Protein AF-A0A544STI3-F1 (afdb_monomer_lite)

InterPro domains:
  IPR018728 Domain of unknown function DUF2268 [PF10026] (21-73)

Radius of gyration: 13.29 Å; chains: 1; bounding box: 32×24×33 Å

Secondary structure (DSSP, 8-state):
---HHHHHHHHHHHHTT---HHHHHHHHT-BGGGTB-TTHHHHHHHHHHHHHHHH-TT--HHHHTTS-HHHHHHTSTTGGGG-

Structure (mmCIF, N/CA/C/O backbone):
data_AF-A0A544STI3-F1
#
_entry.id   AF-A0A544STI3-F1
#
loop_
_atom_site.group_PDB
_atom_site.id
_atom_site.type_symbol
_atom_site.label_atom_id
_atom_site.label_alt_id
_atom_site.label_comp_id
_atom_site.label_asym_id
_atom_site.label_entity_id
_atom_site.label_seq_id
_atom_site.pdbx_PDB_ins_code
_atom_site.Cartn_x
_atom_site.Cartn_y
_atom_site.Cartn_z
_atom_site.occupancy
_atom_site.B_iso_or_equiv
_atom_site.auth_seq_id
_atom_site.auth_comp_id
_atom_site.auth_asym_id
_atom_site.auth_atom_id
_atom_site.pdbx_PDB_model_num
ATOM 1 N N . MET A 1 1 ? -0.765 -14.613 -17.457 1.00 45.94 1 MET A N 1
ATOM 2 C CA . MET A 1 1 ? -0.291 -13.271 -17.077 1.00 45.94 1 MET A CA 1
ATOM 3 C C . MET A 1 1 ? -1.000 -12.953 -15.778 1.00 45.94 1 MET A C 1
ATOM 5 O O . MET A 1 1 ? -2.201 -12.720 -15.808 1.00 45.94 1 MET A O 1
ATOM 9 N N . PHE A 1 2 ? -0.329 -13.146 -14.643 1.00 55.53 2 PHE A N 1
ATOM 10 C CA . PHE A 1 2 ? -0.890 -12.705 -13.369 1.00 55.53 2 PHE A CA 1
ATOM 11 C C . PHE A 1 2 ? -0.870 -11.170 -13.391 1.00 55.53 2 PHE A C 1
ATOM 13 O O . PHE A 1 2 ? 0.074 -10.590 -13.924 1.00 55.53 2 PHE A O 1
ATOM 20 N N . GLY A 1 3 ? -1.963 -10.527 -12.974 1.00 84.44 3 GLY A N 1
ATOM 21 C CA . GLY A 1 3 ? -2.084 -9.070 -13.053 1.00 84.44 3 GLY A CA 1
ATOM 22 C C . GLY A 1 3 ? -1.026 -8.366 -12.201 1.00 84.44 3 GLY A C 1
ATOM 23 O O . GLY A 1 3 ? -0.479 -8.970 -11.285 1.00 84.44 3 GLY A O 1
ATOM 24 N N . GLU A 1 4 ? -0.779 -7.086 -12.483 1.00 90.44 4 GLU A N 1
ATOM 25 C CA . GLU A 1 4 ? 0.139 -6.197 -11.748 1.00 90.44 4 GLU A CA 1
ATOM 26 C C . GLU A 1 4 ? 0.186 -6.460 -10.230 1.00 90.44 4 GLU A C 1
ATOM 28 O O . GLU A 1 4 ? 1.265 -6.629 -9.668 1.00 90.44 4 GLU A O 1
ATOM 33 N N . GLU A 1 5 ? -0.979 -6.544 -9.576 1.00 92.44 5 GLU A N 1
ATOM 34 C CA . GLU A 1 5 ? -1.101 -6.782 -8.131 1.00 92.44 5 GLU A CA 1
ATOM 35 C C . GLU A 1 5 ? -0.360 -8.049 -7.683 1.00 92.44 5 GLU A C 1
ATOM 37 O O . GLU A 1 5 ? 0.385 -8.015 -6.709 1.00 92.44 5 GLU A O 1
ATOM 42 N N . ALA A 1 6 ? -0.485 -9.150 -8.425 1.00 94.44 6 ALA A N 1
ATOM 43 C CA . ALA A 1 6 ? 0.184 -10.403 -8.093 1.00 94.44 6 ALA A CA 1
ATOM 44 C C . ALA A 1 6 ? 1.713 -10.289 -8.201 1.00 94.44 6 ALA A C 1
ATOM 46 O O . ALA A 1 6 ? 2.421 -10.792 -7.331 1.00 94.44 6 ALA A O 1
ATOM 47 N N . ASN A 1 7 ? 2.223 -9.584 -9.218 1.00 95.12 7 ASN A N 1
ATOM 48 C CA . ASN A 1 7 ? 3.666 -9.386 -9.402 1.00 95.12 7 ASN A CA 1
ATOM 49 C C . ASN A 1 7 ? 4.259 -8.524 -8.274 1.00 95.12 7 ASN A C 1
ATOM 51 O O . ASN A 1 7 ? 5.375 -8.764 -7.811 1.00 95.12 7 ASN A O 1
ATOM 55 N N . VAL A 1 8 ? 3.506 -7.521 -7.813 1.00 95.19 8 VAL A N 1
ATOM 56 C CA . VAL A 1 8 ? 3.908 -6.660 -6.692 1.00 95.19 8 VAL A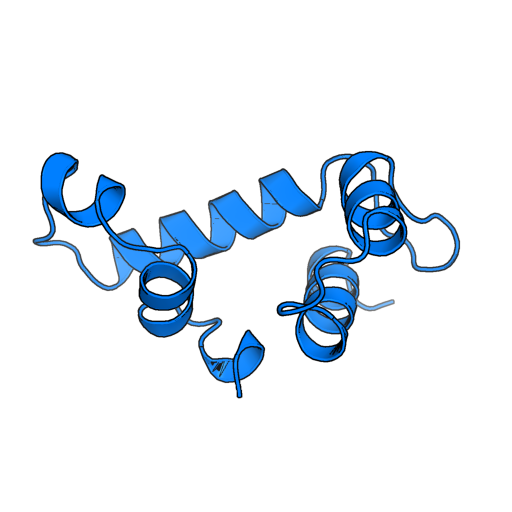 CA 1
ATOM 57 C C . VAL A 1 8 ? 3.876 -7.434 -5.376 1.00 95.19 8 VAL A C 1
ATOM 59 O O . VAL A 1 8 ? 4.820 -7.336 -4.594 1.00 95.19 8 VAL A O 1
ATOM 62 N N . LEU A 1 9 ? 2.832 -8.232 -5.139 1.00 95.00 9 LEU A N 1
ATOM 63 C CA . LEU A 1 9 ? 2.719 -9.071 -3.943 1.00 95.00 9 LEU A CA 1
ATOM 64 C C . LEU A 1 9 ? 3.823 -10.132 -3.873 1.00 95.00 9 LEU A C 1
ATOM 66 O O . LEU A 1 9 ? 4.347 -10.373 -2.790 1.00 95.00 9 LEU A O 1
ATOM 70 N N . GLU A 1 10 ? 4.227 -10.715 -5.003 1.00 94.56 10 GLU A N 1
ATOM 71 C CA . GLU A 1 10 ? 5.387 -11.61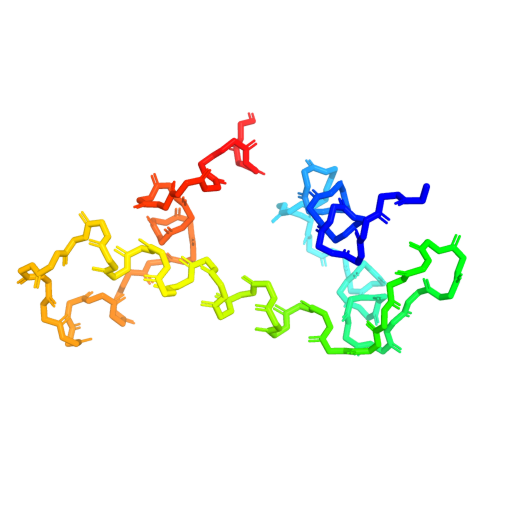4 -5.065 1.00 94.56 10 GLU A CA 1
ATOM 72 C C . GLU A 1 10 ? 6.696 -10.884 -4.714 1.00 94.56 10 GLU A C 1
ATOM 74 O O . GLU A 1 10 ? 7.513 -11.391 -3.947 1.00 94.56 10 GLU A O 1
ATOM 79 N N . GLU A 1 11 ? 6.916 -9.667 -5.226 1.00 93.88 11 GLU A N 1
ATOM 80 C CA . GLU A 1 11 ? 8.107 -8.886 -4.860 1.00 93.88 11 GLU A CA 1
ATOM 81 C C . GLU A 1 11 ? 8.128 -8.561 -3.357 1.00 93.88 11 GLU A C 1
ATOM 83 O O . GLU A 1 11 ? 9.189 -8.629 -2.728 1.00 93.88 11 GLU A O 1
ATOM 88 N N . LEU A 1 12 ? 6.963 -8.236 -2.783 1.00 93.31 12 LEU A N 1
ATOM 89 C CA . LEU A 1 12 ? 6.801 -7.934 -1.362 1.00 93.31 12 LEU A CA 1
ATOM 90 C C . LEU A 1 12 ? 6.921 -9.171 -0.469 1.00 93.31 12 LEU A C 1
ATOM 92 O O . LEU A 1 12 ? 7.488 -9.051 0.609 1.00 93.31 12 LEU A O 1
ATOM 96 N N . SER A 1 13 ? 6.462 -10.351 -0.881 1.00 93.19 13 SER A N 1
ATOM 97 C CA . SER A 1 13 ? 6.657 -11.564 -0.074 1.00 93.19 13 SER A CA 1
ATOM 98 C C . SER A 1 13 ? 8.134 -11.960 -0.003 1.00 93.19 13 SER A C 1
ATOM 100 O O . SER A 1 13 ? 8.621 -12.393 1.036 1.00 93.19 13 SER A O 1
ATOM 102 N N . LEU A 1 14 ? 8.884 -11.735 -1.085 1.00 93.25 14 LEU A N 1
ATOM 103 C CA . LEU A 1 14 ? 10.318 -12.020 -1.136 1.00 93.25 14 LEU A CA 1
ATOM 104 C C . LEU A 1 14 ? 11.169 -10.967 -0.412 1.00 93.25 14 LEU A C 1
ATOM 106 O O . LEU A 1 14 ? 12.255 -11.285 0.074 1.00 93.25 14 LEU A O 1
ATOM 110 N N . ASN A 1 15 ? 10.721 -9.707 -0.375 1.00 92.44 15 ASN A N 1
ATOM 111 C CA . ASN A 1 15 ? 11.566 -8.580 0.033 1.00 92.44 1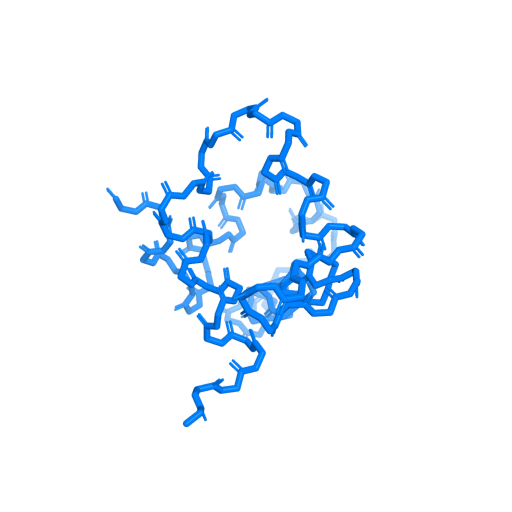5 ASN A CA 1
ATOM 112 C C . ASN A 1 15 ? 10.903 -7.574 0.985 1.00 92.44 15 ASN A C 1
ATOM 114 O O . ASN A 1 15 ? 11.488 -6.525 1.247 1.00 92.44 15 ASN A O 1
ATOM 118 N N . GLY A 1 16 ? 9.714 -7.843 1.517 1.00 86.62 16 GLY A N 1
ATOM 119 C CA . GLY A 1 16 ? 8.895 -6.867 2.251 1.00 86.62 16 GLY A CA 1
ATOM 120 C C . GLY A 1 16 ? 9.502 -6.365 3.561 1.00 86.62 16 GLY A C 1
ATOM 121 O O . GLY A 1 16 ? 9.038 -5.373 4.116 1.00 86.62 16 GLY A O 1
ATOM 122 N N . GLN A 1 17 ? 10.547 -7.026 4.062 1.00 87.62 17 GLN A N 1
ATOM 123 C CA . GLN A 1 17 ? 11.339 -6.595 5.222 1.00 87.62 17 GLN A CA 1
ATOM 124 C C . GLN A 1 17 ? 12.734 -6.068 4.839 1.00 87.62 17 GLN A C 1
ATOM 126 O O . GLN A 1 17 ? 13.547 -5.746 5.705 1.00 87.62 17 GLN A O 1
ATOM 131 N N . SER A 1 18 ? 13.036 -5.982 3.544 1.00 90.06 18 SER A N 1
ATOM 132 C CA . SER A 1 18 ? 14.313 -5.494 3.037 1.00 90.06 18 SER A CA 1
ATOM 133 C C . SER A 1 18 ? 14.423 -3.978 3.179 1.00 90.06 18 SER A C 1
ATOM 135 O O . SER A 1 18 ? 13.519 -3.235 2.810 1.00 90.06 18 SER A O 1
ATOM 137 N N . MET A 1 19 ? 15.583 -3.507 3.635 1.00 90.75 19 MET A N 1
ATOM 138 C CA . MET A 1 19 ? 15.949 -2.083 3.616 1.00 90.75 19 MET A CA 1
ATOM 139 C C . MET A 1 19 ? 16.710 -1.692 2.337 1.00 90.75 19 MET A C 1
ATOM 141 O O . MET A 1 19 ? 17.343 -0.639 2.275 1.00 90.75 19 MET A O 1
ATOM 145 N N . ASN A 1 20 ? 16.716 -2.553 1.316 1.00 94.69 20 ASN A N 1
ATOM 146 C CA . ASN A 1 20 ? 17.457 -2.308 0.085 1.00 94.69 20 ASN A CA 1
ATOM 147 C C . ASN A 1 20 ? 16.746 -1.267 -0.794 1.00 94.69 20 ASN A C 1
ATOM 149 O O . ASN A 1 20 ? 15.677 -1.528 -1.350 1.00 94.69 20 ASN A O 1
ATOM 153 N N . PHE A 1 21 ? 17.393 -0.118 -0.989 1.00 93.62 21 PHE A N 1
ATOM 154 C CA . PHE A 1 21 ? 16.852 0.974 -1.799 1.00 93.62 21 PHE A CA 1
ATOM 155 C C . PHE A 1 21 ? 16.570 0.572 -3.257 1.00 93.62 21 PHE A C 1
ATOM 157 O O . PHE A 1 21 ? 15.631 1.079 -3.856 1.00 93.62 21 PHE A O 1
ATOM 164 N N . VAL A 1 22 ? 17.320 -0.379 -3.828 1.00 95.25 22 VAL A N 1
ATOM 165 C CA . VAL A 1 22 ? 17.114 -0.838 -5.213 1.00 95.25 22 VAL A CA 1
ATOM 166 C C . VAL A 1 22 ? 15.787 -1.582 -5.357 1.00 95.25 22 VAL A C 1
ATOM 168 O O . VAL A 1 22 ? 15.160 -1.538 -6.414 1.00 95.25 22 VAL A O 1
ATOM 171 N N . ILE A 1 23 ? 15.359 -2.290 -4.311 1.00 93.44 23 ILE A N 1
ATOM 172 C CA . ILE A 1 23 ? 14.056 -2.965 -4.297 1.00 93.44 23 ILE A CA 1
ATOM 173 C C . ILE A 1 23 ? 12.943 -1.918 -4.209 1.00 93.44 23 ILE A C 1
ATOM 175 O O . ILE A 1 23 ? 11.987 -1.982 -4.978 1.00 93.44 23 ILE A O 1
ATOM 179 N N . TYR A 1 24 ? 13.111 -0.911 -3.351 1.00 93.62 24 TYR A N 1
ATOM 180 C CA . TYR A 1 24 ? 12.188 0.220 -3.261 1.00 93.62 24 TYR A CA 1
ATOM 181 C C . TYR A 1 24 ? 12.047 0.965 -4.602 1.00 93.62 24 TYR A C 1
ATOM 183 O O . TYR A 1 24 ? 10.932 1.139 -5.093 1.00 93.62 24 TYR A O 1
ATOM 191 N N . ASP A 1 25 ? 13.162 1.311 -5.252 1.00 96.31 25 ASP A N 1
ATOM 192 C CA . ASP A 1 25 ? 13.176 2.013 -6.542 1.00 96.31 25 ASP A CA 1
ATOM 193 C C . ASP A 1 25 ? 12.443 1.237 -7.640 1.00 96.31 25 ASP A C 1
ATOM 195 O O . ASP A 1 25 ? 11.734 1.830 -8.449 1.00 96.31 25 ASP A O 1
ATOM 199 N N . LYS A 1 26 ? 12.550 -0.096 -7.655 1.00 96.12 26 LYS A N 1
ATOM 200 C CA . LYS A 1 26 ? 11.822 -0.948 -8.610 1.00 96.12 26 LYS A CA 1
ATOM 201 C C . LYS A 1 26 ? 10.307 -0.920 -8.417 1.00 96.12 26 LYS A C 1
ATOM 203 O O . LYS A 1 26 ? 9.583 -1.174 -9.373 1.00 96.12 26 LYS A O 1
ATOM 208 N N . LEU A 1 27 ? 9.821 -0.632 -7.212 1.00 95.38 27 LEU A N 1
ATOM 209 C CA . LEU A 1 27 ? 8.388 -0.506 -6.937 1.00 95.38 27 LEU A CA 1
ATOM 210 C C . LEU A 1 27 ? 7.883 0.934 -7.142 1.00 95.38 27 LEU A C 1
ATOM 212 O O . LEU A 1 27 ? 6.718 1.125 -7.491 1.00 95.38 27 LEU A O 1
ATOM 216 N N . VAL A 1 28 ? 8.753 1.937 -6.964 1.00 96.25 28 VAL A N 1
ATOM 217 C CA . VAL A 1 28 ? 8.444 3.364 -7.180 1.00 96.25 28 VAL A CA 1
ATOM 218 C C . VAL A 1 28 ? 8.537 3.751 -8.649 1.00 96.25 28 VAL A C 1
ATOM 220 O O . VAL A 1 28 ? 7.602 4.320 -9.200 1.00 96.25 28 VAL A O 1
ATOM 223 N N . TYR A 1 29 ? 9.650 3.4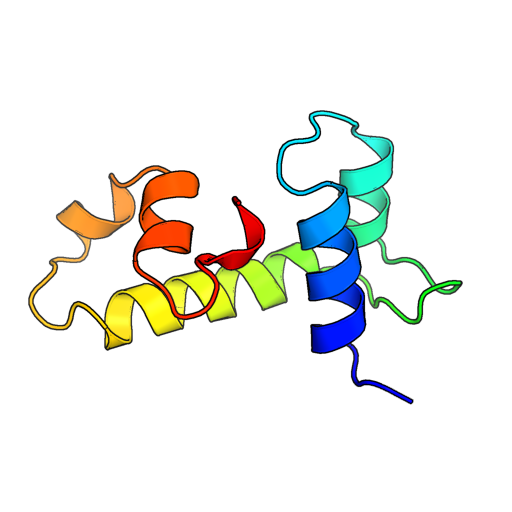46 -9.308 1.00 97.62 29 TYR A N 1
ATOM 224 C CA . TYR A 1 29 ? 9.872 3.788 -10.715 1.00 97.62 29 TYR A CA 1
ATOM 225 C C . TYR A 1 29 ? 9.393 2.690 -11.665 1.00 97.62 29 TYR A C 1
ATOM 227 O O . TYR A 1 29 ? 9.261 2.930 -12.864 1.00 97.62 29 TYR A O 1
ATOM 235 N N . GLY A 1 30 ? 9.047 1.521 -11.127 1.00 96.38 30 GLY A N 1
ATOM 236 C CA . GLY A 1 30 ? 8.575 0.369 -11.881 1.00 96.38 30 GLY A CA 1
ATOM 237 C C . GLY A 1 30 ? 9.699 -0.595 -12.253 1.00 96.38 30 GLY A C 1
ATOM 238 O O . GLY A 1 30 ? 10.895 -0.290 -12.204 1.00 96.38 30 GLY A O 1
ATOM 239 N N . ASN A 1 31 ? 9.295 -1.797 -12.640 1.00 96.44 31 ASN A N 1
ATOM 240 C CA . ASN A 1 31 ? 10.175 -2.867 -13.071 1.00 96.44 31 ASN A CA 1
ATOM 241 C C . ASN A 1 31 ? 9.575 -3.553 -14.308 1.00 96.44 31 ASN A C 1
ATOM 243 O O . ASN A 1 31 ? 8.834 -4.531 -14.176 1.00 96.44 31 ASN A O 1
ATOM 247 N N . PRO A 1 32 ? 9.936 -3.094 -15.522 1.00 93.75 32 PRO A N 1
ATOM 248 C CA . PRO A 1 32 ? 9.409 -3.647 -16.769 1.00 93.75 32 PRO A CA 1
ATOM 249 C C . PRO A 1 32 ? 9.695 -5.142 -16.950 1.00 93.75 32 PRO A C 1
ATOM 251 O O . PRO A 1 32 ? 8.947 -5.837 -17.625 1.00 93.75 32 PRO A O 1
ATOM 254 N N . ARG A 1 33 ? 10.764 -5.669 -16.329 1.00 94.06 33 ARG A N 1
ATOM 255 C CA . ARG A 1 33 ? 11.101 -7.102 -16.408 1.00 94.06 33 ARG A CA 1
ATOM 256 C C . ARG A 1 33 ? 10.131 -7.987 -15.629 1.00 94.06 33 ARG A C 1
ATOM 258 O O . ARG A 1 33 ? 10.068 -9.178 -15.906 1.00 94.06 33 ARG A O 1
ATOM 265 N N . LYS A 1 34 ? 9.436 -7.417 -14.645 1.00 93.94 34 LYS A N 1
ATOM 266 C CA . LYS A 1 34 ? 8.438 -8.099 -13.813 1.00 93.94 34 LYS A CA 1
ATOM 267 C C . LYS A 1 34 ? 7.016 -7.603 -14.080 1.00 93.94 34 LYS A C 1
ATOM 269 O O . LYS A 1 34 ? 6.125 -7.935 -13.315 1.00 93.94 34 LYS A O 1
ATOM 274 N N . ASP A 1 35 ? 6.817 -6.804 -15.131 1.00 95.12 35 ASP A N 1
ATOM 275 C CA . ASP A 1 35 ? 5.520 -6.194 -15.441 1.00 95.12 35 ASP A CA 1
ATOM 276 C C . ASP A 1 35 ? 4.928 -5.434 -14.233 1.00 95.12 35 ASP A C 1
ATOM 278 O O . ASP A 1 35 ? 3.764 -5.585 -13.868 1.00 95.12 35 ASP A O 1
ATOM 282 N N . ILE A 1 36 ? 5.787 -4.658 -13.557 1.00 96.31 36 ILE A N 1
ATOM 283 C CA . ILE A 1 36 ? 5.423 -3.783 -12.436 1.00 96.31 36 ILE A CA 1
ATOM 284 C C . ILE A 1 36 ? 5.475 -2.333 -12.938 1.00 96.31 36 ILE A C 1
ATOM 286 O O . ILE A 1 36 ? 6.568 -1.842 -13.244 1.00 96.31 36 ILE A O 1
ATOM 290 N N . PRO A 1 37 ? 4.338 -1.626 -13.031 1.00 96.38 37 PRO A N 1
ATOM 291 C CA . PRO A 1 37 ? 4.294 -0.206 -13.356 1.00 96.38 37 PRO A CA 1
ATOM 292 C C . PRO A 1 37 ? 4.920 0.668 -12.263 1.00 96.38 37 PRO A C 1
ATOM 294 O O . PRO A 1 37 ? 5.094 0.253 -11.114 1.00 96.38 37 PRO A O 1
ATOM 297 N N . SER A 1 38 ? 5.230 1.916 -12.605 1.00 96.75 38 SER A N 1
ATOM 298 C CA . SER A 1 38 ? 5.651 2.919 -11.624 1.00 96.75 38 SER A CA 1
ATOM 299 C C . SER A 1 38 ? 4.554 3.171 -10.579 1.00 96.75 38 SER A C 1
ATOM 301 O O . SER A 1 38 ? 3.365 3.063 -10.872 1.00 96.75 38 SER A O 1
ATOM 303 N N . PHE A 1 39 ? 4.962 3.538 -9.365 1.00 96.31 39 PHE A N 1
ATOM 304 C CA . PHE A 1 39 ? 4.114 3.826 -8.202 1.00 96.31 39 PHE A CA 1
ATOM 305 C C . PHE A 1 39 ? 3.276 2.643 -7.698 1.00 96.31 39 PHE A C 1
ATOM 307 O O . PHE A 1 39 ? 2.335 2.825 -6.919 1.00 96.31 39 PHE A O 1
ATOM 314 N N . SER A 1 40 ? 3.651 1.420 -8.076 1.00 95.94 40 SER A N 1
ATOM 315 C CA . SER A 1 40 ? 3.001 0.197 -7.602 1.00 95.94 40 SER A CA 1
ATOM 316 C C . SER A 1 40 ? 3.069 0.049 -6.080 1.00 95.94 40 SER A C 1
ATOM 318 O O . SER A 1 40 ? 2.132 -0.465 -5.473 1.00 95.94 40 SER A O 1
ATOM 320 N N . ASN A 1 41 ? 4.129 0.559 -5.438 1.00 94.19 41 ASN A N 1
ATOM 321 C CA . ASN A 1 41 ? 4.229 0.622 -3.975 1.00 94.19 41 ASN A CA 1
ATOM 322 C C . ASN A 1 41 ? 3.101 1.452 -3.333 1.00 94.19 41 ASN A C 1
ATOM 324 O O . ASN A 1 41 ? 2.557 1.054 -2.305 1.00 94.19 41 ASN A O 1
ATOM 328 N N . TYR A 1 42 ? 2.735 2.590 -3.928 1.00 95.75 42 TYR A N 1
ATOM 329 C CA . TYR A 1 42 ? 1.649 3.430 -3.421 1.00 95.75 42 TYR A CA 1
ATOM 330 C C . TYR A 1 42 ? 0.294 2.761 -3.628 1.00 95.75 42 TYR A C 1
ATOM 332 O O . TYR A 1 42 ? -0.533 2.767 -2.719 1.00 95.75 42 TYR A O 1
ATOM 340 N N . LYS A 1 43 ? 0.086 2.146 -4.797 1.00 96.25 43 LYS A N 1
ATOM 341 C CA . LYS A 1 43 ? -1.154 1.431 -5.111 1.00 96.25 43 LYS A CA 1
ATOM 342 C C . LYS A 1 43 ? -1.391 0.259 -4.160 1.00 96.25 43 LYS A C 1
ATOM 344 O O . LYS A 1 43 ? -2.463 0.173 -3.567 1.00 96.25 43 LYS A O 1
ATOM 349 N N . ILE A 1 44 ? -0.391 -0.602 -3.962 1.00 95.94 44 ILE A N 1
ATOM 350 C CA . ILE A 1 44 ? -0.538 -1.752 -3.062 1.00 95.94 44 ILE A CA 1
ATOM 351 C C . ILE A 1 44 ? -0.629 -1.312 -1.597 1.00 95.94 44 ILE A C 1
ATOM 353 O O . ILE A 1 44 ? -1.431 -1.857 -0.845 1.00 95.94 44 ILE A O 1
ATOM 357 N N . GLY A 1 45 ? 0.117 -0.274 -1.198 1.00 95.94 45 GLY A N 1
ATOM 358 C CA . GLY A 1 45 ? 0.015 0.317 0.137 1.00 95.94 45 GLY A CA 1
ATOM 359 C C . GLY A 1 45 ? -1.393 0.837 0.429 1.00 95.94 45 GLY A C 1
ATOM 360 O O . GLY A 1 45 ? -1.945 0.544 1.485 1.00 95.94 45 GLY A O 1
ATOM 361 N N . TYR A 1 46 ? -2.010 1.521 -0.538 1.00 97.44 46 TYR A N 1
ATOM 362 C CA . TYR A 1 46 ? -3.407 1.947 -0.462 1.00 97.44 46 TYR A CA 1
ATOM 363 C C . TYR A 1 46 ? -4.360 0.757 -0.297 1.00 97.44 46 TYR A C 1
ATOM 365 O O . TYR A 1 46 ? -5.170 0.764 0.623 1.00 97.44 46 TYR A O 1
ATOM 373 N N . GLN A 1 47 ? -4.227 -0.289 -1.121 1.00 97.31 47 GLN A N 1
ATOM 374 C CA . GLN A 1 47 ? -5.083 -1.481 -1.037 1.00 97.31 47 GLN A CA 1
ATOM 375 C C . GLN A 1 47 ? -4.946 -2.211 0.311 1.00 97.31 47 GLN A C 1
ATOM 377 O O . GLN A 1 47 ? -5.934 -2.720 0.842 1.00 97.31 47 GLN A O 1
ATOM 382 N N . ILE A 1 48 ? -3.732 -2.272 0.869 1.00 97.44 48 ILE A N 1
ATOM 383 C CA . ILE A 1 48 ? -3.472 -2.833 2.202 1.00 97.44 48 ILE A CA 1
ATOM 384 C C . ILE A 1 48 ? -4.164 -1.984 3.276 1.00 97.44 48 ILE A C 1
ATOM 386 O O . ILE A 1 48 ? -4.853 -2.531 4.137 1.00 97.44 48 ILE A O 1
ATOM 390 N N . THR A 1 49 ? -4.003 -0.658 3.227 1.00 97.75 49 THR A N 1
ATOM 391 C CA . THR A 1 49 ? -4.608 0.259 4.202 1.00 97.75 49 THR A CA 1
ATOM 392 C C . THR A 1 49 ? -6.134 0.279 4.115 1.00 97.75 49 THR A C 1
ATOM 394 O O . THR A 1 49 ? -6.777 0.232 5.160 1.00 97.75 49 THR A O 1
ATOM 397 N N . GLU A 1 50 ? -6.724 0.298 2.915 1.00 98.00 50 GLU A N 1
ATOM 398 C CA . GLU A 1 50 ? -8.181 0.191 2.749 1.00 98.00 50 GLU A CA 1
ATOM 399 C C . GLU A 1 50 ? -8.700 -1.092 3.379 1.00 98.00 50 GLU A C 1
ATOM 401 O O . GLU A 1 50 ? -9.580 -1.041 4.234 1.00 98.00 50 GLU A O 1
ATOM 406 N N . ASN A 1 51 ? -8.100 -2.234 3.039 1.00 98.06 51 ASN A N 1
ATOM 407 C CA . ASN A 1 51 ? -8.574 -3.499 3.574 1.00 98.06 51 ASN A CA 1
ATOM 408 C C . ASN A 1 51 ? -8.396 -3.602 5.097 1.00 98.06 51 ASN A C 1
ATOM 410 O O . ASN A 1 51 ? -9.238 -4.176 5.784 1.00 98.06 51 ASN A O 1
ATOM 414 N N . PHE A 1 52 ? -7.327 -3.018 5.644 1.00 98.31 52 PHE A N 1
ATOM 415 C CA . PHE A 1 52 ? -7.173 -2.883 7.088 1.00 98.31 52 PHE A CA 1
ATOM 416 C C . PHE A 1 52 ? -8.342 -2.094 7.707 1.00 98.31 52 PHE A C 1
ATOM 418 O O . PHE A 1 52 ? -8.899 -2.529 8.712 1.00 98.31 52 PHE A O 1
ATOM 425 N N . ILE A 1 53 ? -8.739 -0.961 7.120 1.00 98.00 53 ILE A N 1
ATOM 426 C CA . ILE A 1 53 ? -9.852 -0.138 7.623 1.00 98.00 53 ILE A CA 1
ATOM 427 C C . ILE A 1 53 ? -11.187 -0.889 7.498 1.00 98.00 53 ILE A C 1
ATOM 429 O O . ILE A 1 53 ? -11.958 -0.912 8.454 1.00 98.00 53 ILE A O 1
ATOM 433 N N . GLU A 1 54 ? -11.435 -1.559 6.369 1.00 97.69 54 GLU A N 1
ATOM 434 C CA . GLU A 1 54 ? -12.633 -2.386 6.148 1.00 97.69 54 GLU A CA 1
ATOM 435 C C . GLU A 1 54 ? -12.770 -3.508 7.189 1.00 97.69 54 GLU A C 1
ATOM 437 O O . GLU A 1 54 ? -13.869 -3.779 7.673 1.00 97.69 54 GLU A O 1
ATOM 442 N N . ASN A 1 55 ? -11.654 -4.136 7.573 1.00 97.06 55 ASN A N 1
ATOM 443 C CA . ASN A 1 55 ? -11.632 -5.198 8.582 1.00 97.06 55 ASN A CA 1
ATOM 444 C C . ASN A 1 55 ? -11.739 -4.672 10.025 1.00 97.06 55 ASN A C 1
ATOM 446 O O . ASN A 1 55 ? -11.925 -5.463 10.950 1.00 97.06 55 ASN A O 1
ATOM 450 N N . ASN A 1 56 ? -11.596 -3.362 10.239 1.00 96.44 56 ASN A N 1
ATOM 451 C CA . ASN A 1 56 ? -11.593 -2.727 11.556 1.00 96.44 56 ASN A CA 1
ATOM 452 C C . ASN A 1 56 ? -12.544 -1.511 11.563 1.00 96.44 56 ASN A C 1
ATOM 454 O O . ASN A 1 56 ? -12.087 -0.398 11.808 1.00 96.44 56 ASN A O 1
ATOM 458 N N . PRO A 1 57 ? -13.858 -1.680 11.312 1.00 96.25 57 PRO A N 1
ATOM 459 C CA . PRO A 1 57 ? -14.777 -0.564 11.047 1.00 96.25 57 PRO A CA 1
ATOM 460 C C . PRO A 1 57 ? -14.927 0.431 12.209 1.00 96.25 57 PRO A C 1
ATOM 462 O O . PRO A 1 57 ? -15.266 1.590 11.982 1.00 96.25 57 PRO A O 1
ATOM 465 N N . ASP A 1 58 ? -14.650 -0.002 13.441 1.00 97.75 58 ASP A N 1
ATOM 466 C CA . ASP A 1 58 ? -14.742 0.837 14.640 1.00 97.75 58 ASP A CA 1
ATOM 467 C C . ASP A 1 58 ? -13.456 1.633 14.928 1.00 97.75 58 ASP A C 1
ATOM 469 O O . ASP A 1 58 ? -13.430 2.453 15.850 1.00 97.75 58 ASP A O 1
ATOM 473 N N . ILE A 1 59 ? -12.371 1.406 14.174 1.00 97.00 59 ILE A N 1
ATOM 474 C CA . ILE A 1 59 ? -11.110 2.110 14.408 1.00 97.00 59 ILE A CA 1
ATOM 475 C C . ILE A 1 59 ? -11.210 3.565 13.954 1.00 97.00 59 ILE A C 1
ATOM 477 O O . ILE A 1 59 ? -11.557 3.874 12.811 1.00 97.00 59 ILE A O 1
ATOM 481 N N . SER A 1 60 ? -10.854 4.498 14.834 1.00 97.62 60 SER A N 1
ATOM 482 C CA . SER A 1 60 ? -10.840 5.906 14.446 1.00 97.62 60 SER A CA 1
ATOM 483 C C . SER A 1 60 ? -9.676 6.222 13.500 1.00 97.62 60 SER A C 1
ATOM 485 O O . SER A 1 60 ? -8.634 5.558 13.501 1.00 97.62 60 SER A O 1
ATOM 487 N N . THR A 1 61 ? -9.801 7.315 12.738 1.00 96.50 61 THR A N 1
ATOM 488 C CA . THR A 1 61 ? -8.703 7.820 11.897 1.00 96.50 61 THR A CA 1
ATOM 489 C C . THR A 1 61 ? -7.427 8.064 12.699 1.00 96.50 61 THR A C 1
ATOM 491 O O . THR A 1 61 ? -6.328 7.746 12.248 1.00 96.50 61 THR A O 1
ATOM 494 N N . LEU A 1 62 ? -7.562 8.599 13.915 1.00 97.69 62 LEU A N 1
ATOM 495 C CA . LEU A 1 62 ? -6.423 8.875 14.787 1.00 97.69 62 LEU A CA 1
ATOM 496 C C . LEU A 1 62 ? -5.732 7.591 15.258 1.00 97.69 62 LEU A C 1
ATOM 498 O O . LEU A 1 62 ? -4.521 7.587 15.463 1.00 97.69 62 LEU A O 1
ATOM 502 N N . GLU A 1 63 ? -6.488 6.519 15.472 1.00 97.88 63 GLU A N 1
ATOM 503 C CA . GLU A 1 63 ? -5.935 5.258 15.957 1.00 9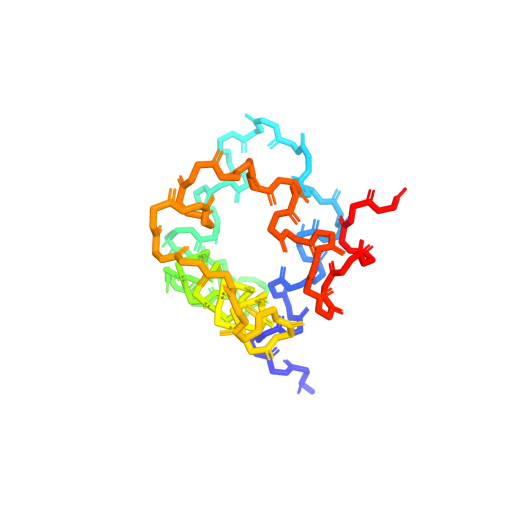7.88 63 GLU A CA 1
ATOM 504 C C . GLU A 1 63 ? -5.216 4.487 14.858 1.00 97.88 63 GLU A C 1
ATOM 506 O O . GLU A 1 63 ? -4.082 4.060 15.077 1.00 97.88 63 GLU A O 1
ATOM 511 N N . TRP A 1 64 ? -5.812 4.329 13.670 1.00 96.38 64 TRP A N 1
ATOM 512 C CA . TRP A 1 64 ? -5.153 3.551 12.616 1.00 96.38 64 TRP A CA 1
ATOM 513 C C . TRP A 1 64 ? -3.911 4.254 12.064 1.00 96.38 64 TRP A C 1
ATOM 515 O O . TRP A 1 64 ? -2.921 3.591 11.772 1.00 96.38 64 TRP A O 1
ATOM 525 N N . THR A 1 65 ? -3.909 5.589 11.998 1.00 97.00 65 THR A N 1
ATOM 526 C CA . THR A 1 65 ? -2.741 6.366 11.533 1.00 97.00 65 THR A CA 1
ATOM 527 C C . THR A 1 65 ? -1.550 6.311 12.493 1.00 97.00 65 THR A C 1
ATOM 529 O O . THR A 1 65 ? -0.434 6.648 12.101 1.00 97.00 65 THR A O 1
ATOM 532 N N . LYS A 1 66 ? -1.756 5.868 13.741 1.00 97.88 66 LYS A N 1
ATOM 533 C CA . LYS A 1 66 ? -0.684 5.603 14.715 1.00 97.88 66 LYS A CA 1
ATOM 534 C C . LYS A 1 66 ? -0.120 4.184 14.633 1.00 97.88 66 LYS A C 1
ATOM 536 O O . LYS A 1 66 ? 0.888 3.913 15.284 1.00 97.88 66 LYS A O 1
ATOM 541 N N . LYS A 1 67 ? -0.755 3.278 13.885 1.00 97.62 67 LYS A N 1
ATOM 542 C CA . LYS A 1 67 ? -0.277 1.902 13.730 1.00 97.62 67 LYS A CA 1
ATOM 543 C C . LYS A 1 67 ? 0.968 1.863 12.856 1.00 97.62 67 LYS A C 1
ATOM 545 O O . LYS A 1 67 ? 1.096 2.602 11.881 1.00 97.62 67 LYS A O 1
ATOM 550 N N . SER A 1 68 ? 1.885 0.965 13.192 1.00 96.19 68 SER A N 1
ATOM 551 C CA . SER A 1 68 ? 3.026 0.660 12.336 1.00 96.19 68 SER A CA 1
ATOM 552 C C . SER A 1 68 ? 2.579 -0.015 11.036 1.00 96.19 68 SER A C 1
ATOM 554 O O . SER A 1 68 ? 1.539 -0.673 10.982 1.00 96.19 68 SER A O 1
ATOM 556 N N . ALA A 1 69 ? 3.412 0.064 9.994 1.00 93.75 69 ALA A N 1
ATOM 557 C CA . ALA A 1 69 ? 3.160 -0.643 8.737 1.00 93.75 69 ALA A CA 1
ATOM 558 C C . ALA A 1 69 ? 2.952 -2.154 8.953 1.00 93.75 69 ALA A C 1
ATOM 560 O O . ALA A 1 69 ? 2.073 -2.751 8.341 1.00 93.75 69 ALA A O 1
ATOM 561 N N . LYS A 1 70 ? 3.707 -2.760 9.882 1.00 94.31 70 LYS A N 1
ATOM 562 C CA . LYS A 1 70 ? 3.547 -4.169 10.260 1.00 94.31 70 LYS A CA 1
ATOM 563 C C . LYS A 1 70 ? 2.165 -4.451 10.846 1.00 94.31 70 LYS A C 1
ATOM 565 O O . LYS A 1 70 ? 1.530 -5.416 10.443 1.00 94.31 70 LYS A O 1
ATOM 570 N N . GLU A 1 71 ? 1.690 -3.623 11.773 1.00 96.62 71 GLU A N 1
ATOM 571 C CA . GLU A 1 71 ? 0.353 -3.785 12.358 1.00 96.62 71 GLU A CA 1
ATOM 572 C C . GLU A 1 71 ? -0.759 -3.629 11.317 1.00 96.62 71 GLU A C 1
ATOM 574 O O . GLU A 1 71 ? -1.724 -4.389 11.350 1.00 96.62 71 GLU A O 1
ATOM 579 N N . ILE A 1 72 ? -0.615 -2.683 10.382 1.00 97.38 72 ILE A N 1
ATOM 580 C CA . ILE A 1 72 ? -1.580 -2.484 9.291 1.00 97.38 72 ILE A CA 1
ATOM 581 C C . ILE A 1 72 ? -1.618 -3.720 8.381 1.00 97.38 72 ILE A C 1
ATOM 583 O O . ILE A 1 72 ? -2.697 -4.238 8.102 1.00 97.38 72 ILE A O 1
ATOM 587 N N . VAL A 1 73 ? -0.460 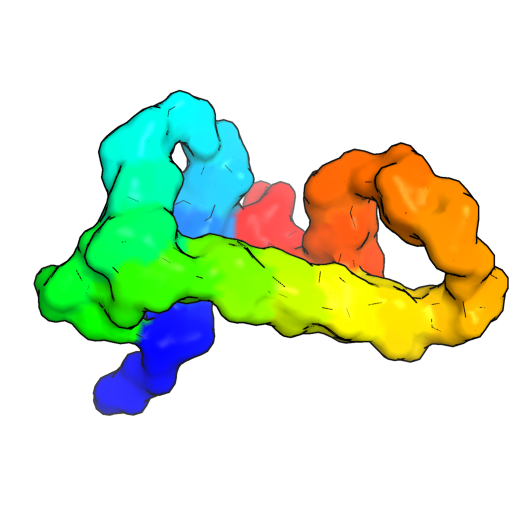-4.243 7.961 1.00 95.94 73 VAL A N 1
ATOM 588 C CA . VAL A 1 73 ? -0.396 -5.449 7.116 1.00 95.94 73 VAL A CA 1
ATOM 589 C C . VAL A 1 73 ? -0.988 -6.660 7.840 1.00 95.94 73 VAL A C 1
ATOM 591 O O . VAL A 1 73 ? -1.831 -7.349 7.269 1.00 95.94 73 VAL A O 1
ATOM 594 N N . MET A 1 74 ? -0.622 -6.880 9.108 1.00 95.12 74 MET A N 1
ATOM 595 C CA . MET A 1 74 ? -1.129 -7.999 9.913 1.00 95.12 74 MET A CA 1
ATOM 596 C C . MET A 1 74 ? -2.642 -7.940 10.167 1.00 95.12 74 MET A C 1
ATOM 598 O O . MET A 1 74 ? -3.256 -8.984 10.356 1.00 95.12 74 MET A O 1
ATOM 602 N N . GLY A 1 75 ? -3.244 -6.746 10.188 1.00 95.62 75 GLY A N 1
ATOM 603 C CA . GLY A 1 75 ? -4.696 -6.565 10.326 1.00 95.62 75 GLY A CA 1
ATOM 604 C C . GLY A 1 75 ? -5.468 -6.554 8.999 1.00 95.62 75 GLY A C 1
ATOM 605 O O . GLY A 1 75 ? -6.675 -6.312 8.993 1.00 95.62 75 GLY A O 1
ATOM 606 N N . SER A 1 76 ? -4.786 -6.780 7.876 1.00 96.31 76 SER A N 1
ATOM 607 C CA . SER A 1 76 ? -5.375 -6.853 6.536 1.00 96.31 76 SER A CA 1
ATOM 608 C C . SER A 1 76 ? -5.386 -8.297 6.019 1.00 96.31 76 SER A C 1
ATOM 610 O O . SER A 1 76 ? -4.761 -9.185 6.596 1.00 96.31 76 SER A O 1
ATOM 612 N N . LYS A 1 77 ? -6.016 -8.530 4.865 1.00 95.44 77 LYS A N 1
ATOM 613 C CA . LYS A 1 77 ? -5.958 -9.804 4.126 1.00 95.44 77 LYS A CA 1
ATOM 614 C C . LYS A 1 77 ? -4.551 -10.177 3.630 1.00 95.44 77 LYS A C 1
ATOM 616 O O . LYS A 1 77 ? -4.370 -11.262 3.093 1.00 95.44 77 LYS A O 1
ATOM 621 N N . TYR A 1 78 ? -3.576 -9.275 3.760 1.00 95.06 78 TYR A N 1
ATOM 622 C CA . TYR A 1 78 ? -2.198 -9.449 3.298 1.00 95.06 78 TYR A CA 1
ATOM 623 C C . TYR A 1 78 ? -1.236 -9.868 4.422 1.00 95.06 78 TYR A C 1
ATOM 625 O O . TYR A 1 78 ? -0.026 -9.686 4.288 1.00 95.06 78 TYR A O 1
ATOM 633 N N . SER A 1 79 ? -1.744 -10.420 5.529 1.00 93.25 79 SER A N 1
ATOM 634 C CA . SER A 1 79 ? -0.938 -10.874 6.675 1.00 93.25 79 SER A CA 1
ATOM 635 C C . SER A 1 79 ? 0.225 -11.792 6.288 1.00 93.25 79 SER A C 1
ATOM 637 O O . SER A 1 79 ? 1.278 -11.766 6.922 1.00 93.25 79 SER A O 1
ATOM 639 N N . ASP A 1 80 ? 0.052 -12.568 5.220 1.00 90.56 80 ASP A N 1
ATOM 640 C CA . ASP A 1 80 ? 1.022 -13.560 4.753 1.00 90.56 80 ASP A CA 1
ATOM 641 C C . ASP A 1 80 ? 2.263 -12.929 4.096 1.00 90.56 80 ASP A C 1
ATOM 643 O O . ASP A 1 80 ? 3.259 -13.613 3.890 1.00 90.56 80 ASP A O 1
ATOM 647 N N . LEU A 1 81 ? 2.255 -11.617 3.819 1.00 88.88 81 LEU A N 1
ATOM 648 C CA . LEU A 1 81 ? 3.440 -10.896 3.332 1.00 88.88 81 LEU A CA 1
ATOM 649 C C . LEU A 1 81 ? 4.567 -10.802 4.372 1.00 88.88 81 LEU A C 1
ATOM 651 O O . LEU A 1 81 ? 5.690 -10.455 4.011 1.00 88.88 81 LEU A O 1
ATOM 655 N N . LEU A 1 82 ? 4.266 -11.028 5.656 1.00 77.75 82 LEU A N 1
ATOM 656 C CA . LEU A 1 82 ? 5.195 -10.833 6.777 1.00 77.75 82 LEU A CA 1
ATOM 657 C C . LEU A 1 82 ? 5.488 -12.116 7.573 1.00 77.75 82 LEU A C 1
ATOM 659 O O . LEU A 1 82 ? 5.975 -12.018 8.704 1.00 77.75 82 LEU A O 1
ATOM 663 N N . GLN A 1 83 ? 5.165 -13.284 7.012 1.00 64.69 83 GLN A N 1
ATOM 664 C CA . GLN A 1 83 ? 5.507 -14.596 7.577 1.00 64.69 83 GLN A CA 1
ATOM 665 C C . GLN A 1 83 ? 6.942 -14.992 7.225 1.00 64.69 83 GLN A C 1
ATOM 667 O O . GLN A 1 83 ? 7.615 -15.545 8.124 1.00 64.69 83 GLN A O 1
#

Sequence (83 aa):
MFGEEANVLEELSLNGQSMNFVIYDKLVYGNPRKDIPSFSNYKIGYQITENFIENNPDISTLEWTKKSAKEIVMGSKYSDLLQ

Organism: NCBI:txid1636719

Foldseek 3Di:
DPDLLVLVLVLLLVDVPPPDVVSVCCQQCHDVVSPHHHVNVVVVLVVLQVQLCVLVVPADPVRSVPDDPLRSCCSGPNVSSPD

pLDDT: mean 93.44, std 8.18, range [45.94, 98.31]